Prote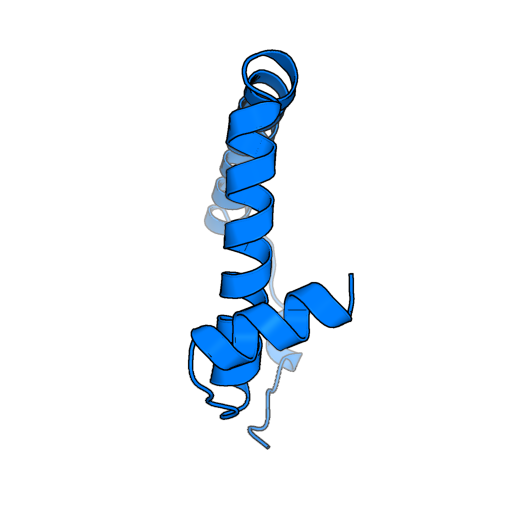in AF-A0A3D0NTK6-F1 (afdb_monomer_lite)

pLDDT: mean 88.87, std 6.72, range [55.25, 97.94]

Structure (mmCIF, N/CA/C/O backbone):
data_AF-A0A3D0NTK6-F1
#
_entry.id   AF-A0A3D0NTK6-F1
#
loop_
_atom_site.group_PDB
_atom_site.id
_atom_site.type_symbol
_atom_site.label_atom_id
_atom_site.label_alt_id
_atom_site.label_comp_id
_atom_site.label_asym_id
_atom_site.label_entity_id
_atom_site.label_seq_id
_atom_site.pdbx_PDB_ins_code
_atom_site.Cartn_x
_atom_site.Cartn_y
_atom_site.Cartn_z
_atom_site.occupancy
_atom_site.B_iso_or_equiv
_atom_site.auth_seq_id
_atom_site.auth_comp_id
_atom_site.auth_asym_id
_atom_site.auth_atom_id
_atom_site.pdbx_PDB_model_num
ATOM 1 N N . MET A 1 1 ? -5.164 -4.964 -24.479 1.00 68.00 1 MET A N 1
ATOM 2 C CA . MET A 1 1 ? -4.479 -5.003 -23.169 1.00 68.00 1 MET A CA 1
ATOM 3 C C . MET A 1 1 ? -3.085 -4.433 -23.370 1.00 68.00 1 MET A C 1
ATOM 5 O O . MET A 1 1 ? -2.476 -4.759 -24.383 1.00 68.00 1 MET A O 1
ATOM 9 N N . ARG A 1 2 ? -2.622 -3.515 -22.514 1.00 72.75 2 ARG A N 1
ATOM 10 C CA . ARG A 1 2 ? -1.283 -2.921 -22.660 1.00 72.75 2 ARG A CA 1
ATOM 11 C C . ARG A 1 2 ? -0.241 -4.030 -22.476 1.00 72.75 2 ARG A C 1
ATOM 13 O O . ARG A 1 2 ? -0.391 -4.841 -21.567 1.00 72.75 2 ARG A O 1
ATOM 20 N N . GLN A 1 3 ? 0.751 -4.104 -23.356 1.00 80.88 3 GLN A N 1
ATOM 21 C CA . GLN A 1 3 ? 1.798 -5.117 -23.262 1.00 80.88 3 GLN A CA 1
ATOM 22 C C . GLN A 1 3 ? 2.867 -4.603 -22.294 1.00 80.88 3 GLN A C 1
ATOM 24 O O . GLN A 1 3 ? 3.397 -3.510 -22.489 1.00 80.88 3 GLN A O 1
ATOM 29 N N . PHE A 1 4 ? 3.123 -5.351 -21.224 1.00 83.00 4 PHE A N 1
ATOM 30 C CA . PHE A 1 4 ? 4.142 -5.014 -20.236 1.00 83.00 4 PHE A CA 1
ATOM 31 C C . PHE A 1 4 ? 5.322 -5.967 -20.411 1.00 83.00 4 PHE A C 1
ATOM 33 O O . PHE A 1 4 ? 5.162 -7.175 -20.247 1.00 83.00 4 PHE A O 1
ATOM 40 N N . ASP A 1 5 ? 6.485 -5.426 -20.766 1.00 87.25 5 ASP A N 1
ATOM 41 C CA . ASP A 1 5 ? 7.735 -6.180 -20.825 1.00 87.25 5 ASP A CA 1
ATOM 42 C C . ASP A 1 5 ? 8.541 -5.912 -19.553 1.00 87.25 5 ASP A C 1
ATOM 44 O O . ASP A 1 5 ? 8.931 -4.778 -19.280 1.00 87.25 5 ASP A O 1
ATOM 48 N N . TYR A 1 6 ? 8.755 -6.964 -18.768 1.00 89.31 6 TYR A N 1
ATOM 49 C CA . TYR A 1 6 ? 9.496 -6.928 -17.510 1.00 89.31 6 TYR A CA 1
ATOM 50 C C . TYR A 1 6 ? 10.849 -7.641 -17.600 1.00 89.31 6 TYR A C 1
ATOM 52 O O . TYR A 1 6 ? 11.516 -7.787 -16.579 1.00 89.31 6 TYR A O 1
ATOM 60 N N . SER A 1 7 ? 11.265 -8.086 -18.791 1.00 91.62 7 SER A N 1
ATOM 61 C CA . SER A 1 7 ? 12.530 -8.808 -18.995 1.00 91.62 7 SER A CA 1
ATOM 62 C C . SER A 1 7 ? 13.734 -8.046 -18.430 1.00 91.62 7 SER A C 1
ATOM 64 O O . SER A 1 7 ? 14.580 -8.635 -17.765 1.00 91.62 7 SER A O 1
ATOM 66 N N . TYR A 1 8 ? 13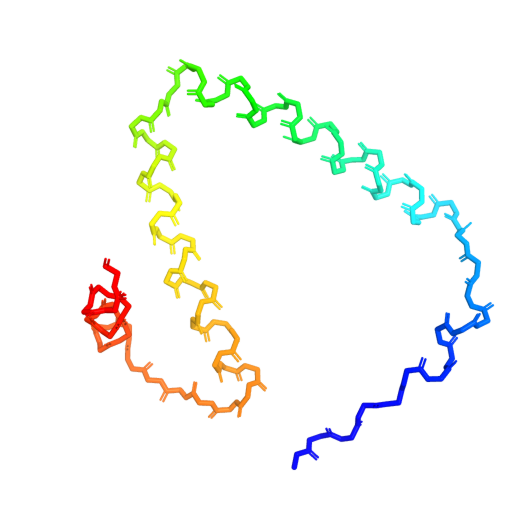.737 -6.718 -18.567 1.00 85.62 8 TYR A N 1
ATOM 67 C CA . TYR A 1 8 ? 14.778 -5.825 -18.048 1.00 85.62 8 TYR A CA 1
ATOM 68 C C . TYR A 1 8 ? 14.930 -5.826 -16.514 1.00 85.62 8 TYR A C 1
ATOM 70 O O . TYR A 1 8 ? 15.933 -5.337 -15.995 1.00 85.62 8 TYR A O 1
ATOM 78 N N . LEU A 1 9 ? 13.938 -6.323 -15.763 1.00 88.44 9 LEU A N 1
ATOM 79 C CA . LEU A 1 9 ? 14.025 -6.425 -14.304 1.00 88.44 9 LEU A CA 1
ATOM 80 C C . LEU A 1 9 ? 14.913 -7.588 -13.852 1.00 88.44 9 LEU A C 1
ATOM 82 O O . LEU A 1 9 ? 15.384 -7.557 -12.719 1.00 88.44 9 LEU A O 1
ATOM 86 N N . ALA A 1 10 ? 15.155 -8.587 -14.705 1.00 87.75 10 ALA A N 1
ATOM 87 C CA . ALA A 1 10 ? 16.011 -9.724 -14.367 1.00 87.75 10 ALA A CA 1
ATOM 88 C C . ALA A 1 10 ? 17.469 -9.300 -14.121 1.00 87.75 10 ALA A C 1
ATOM 90 O O . ALA A 1 10 ? 18.142 -9.868 -13.265 1.00 87.75 10 ALA A O 1
ATOM 91 N N . ASP A 1 11 ? 17.918 -8.254 -14.817 1.00 88.25 11 ASP A N 1
ATOM 92 C CA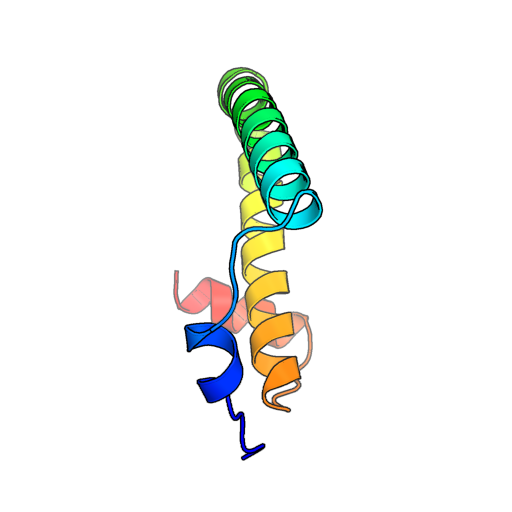 . ASP A 1 11 ? 19.292 -7.752 -14.748 1.00 88.25 11 ASP A CA 1
ATOM 93 C C . ASP A 1 11 ? 19.458 -6.593 -13.743 1.00 88.25 11 ASP A C 1
ATOM 95 O O . ASP A 1 11 ? 20.553 -6.053 -13.568 1.00 88.25 11 ASP A O 1
ATOM 99 N N . ARG A 1 12 ? 18.376 -6.177 -13.067 1.00 86.00 12 ARG A N 1
ATOM 100 C CA . ARG A 1 12 ? 18.402 -5.089 -12.077 1.00 86.00 12 ARG A CA 1
ATOM 101 C C . ARG A 1 12 ? 19.029 -5.561 -10.765 1.00 86.00 12 ARG A C 1
ATOM 103 O O . ARG A 1 12 ? 18.530 -6.473 -10.109 1.00 86.00 12 ARG A O 1
ATOM 110 N N . THR A 1 13 ? 20.059 -4.851 -10.317 1.00 88.44 13 THR A N 1
ATOM 111 C CA . THR A 1 13 ? 20.588 -4.961 -8.952 1.00 88.44 13 THR A CA 1
ATOM 112 C C . THR A 1 13 ? 19.899 -3.972 -8.012 1.00 88.44 13 THR A C 1
ATOM 114 O O . THR A 1 13 ? 19.191 -3.057 -8.441 1.00 88.44 13 THR A O 1
ATOM 117 N N . TRP A 1 14 ? 20.069 -4.173 -6.704 1.00 89.69 14 TRP A N 1
ATOM 118 C CA . TRP A 1 14 ? 19.534 -3.261 -5.696 1.00 89.69 14 TRP A CA 1
ATOM 119 C C . TRP A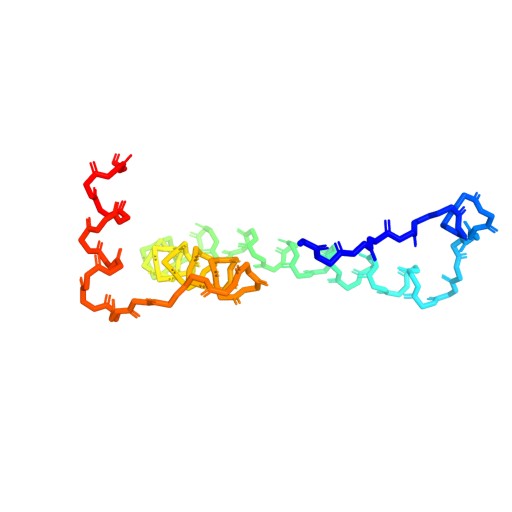 1 14 ? 20.460 -2.056 -5.575 1.00 89.69 14 TRP A C 1
ATOM 121 O O . TRP A 1 14 ? 21.559 -2.158 -5.032 1.00 89.69 14 TRP A O 1
ATOM 131 N N . ASP A 1 15 ? 20.017 -0.924 -6.104 1.00 90.62 15 ASP A N 1
ATOM 132 C CA . ASP A 1 15 ? 20.707 0.348 -5.941 1.00 90.62 15 ASP A CA 1
ATOM 133 C C . ASP A 1 15 ? 20.424 0.973 -4.560 1.00 90.62 15 ASP A C 1
ATOM 135 O O . ASP A 1 15 ? 19.573 0.526 -3.783 1.00 90.62 15 ASP A O 1
ATOM 139 N N . ASN A 1 16 ? 21.161 2.036 -4.239 1.00 94.19 16 ASN A N 1
ATOM 140 C CA . ASN A 1 16 ? 21.008 2.746 -2.969 1.00 94.19 16 ASN A CA 1
ATOM 141 C C . ASN A 1 16 ? 19.596 3.329 -2.776 1.00 94.19 16 ASN A C 1
ATOM 143 O O . ASN A 1 16 ? 19.159 3.496 -1.634 1.00 94.19 16 ASN A O 1
ATOM 147 N N . GLU A 1 17 ? 18.868 3.630 -3.856 1.00 94.12 17 GLU A N 1
ATOM 148 C CA . GLU A 1 17 ? 17.494 4.130 -3.764 1.00 94.12 17 GLU A CA 1
ATOM 149 C C . GLU A 1 17 ? 16.546 3.025 -3.302 1.00 94.12 17 GLU A C 1
ATOM 151 O O . GLU A 1 17 ? 15.771 3.239 -2.368 1.00 94.12 17 GLU A O 1
ATOM 156 N N . ILE A 1 18 ? 16.661 1.822 -3.871 1.00 93.50 18 ILE A N 1
ATOM 157 C CA . ILE A 1 18 ? 15.904 0.638 -3.446 1.00 93.50 18 ILE A CA 1
ATOM 158 C C . ILE A 1 18 ? 16.154 0.353 -1.961 1.00 93.50 18 ILE A C 1
ATOM 160 O O . ILE A 1 18 ? 15.199 0.183 -1.199 1.00 93.50 18 ILE A O 1
ATOM 164 N N . ILE A 1 19 ? 17.413 0.378 -1.513 1.00 95.69 19 ILE A N 1
ATOM 165 C CA . ILE A 1 19 ? 17.756 0.182 -0.093 1.00 95.69 19 ILE A CA 1
ATOM 166 C C . ILE A 1 19 ? 17.148 1.279 0.798 1.00 95.69 19 ILE A C 1
ATOM 168 O O . ILE A 1 19 ? 16.618 0.994 1.879 1.00 95.69 19 ILE A O 1
ATOM 172 N N . SER A 1 20 ? 17.171 2.533 0.343 1.00 97.12 20 SER A N 1
ATOM 173 C CA . SER A 1 20 ? 16.547 3.661 1.046 1.00 97.12 20 SER A CA 1
ATOM 174 C C . SER A 1 20 ? 15.032 3.479 1.175 1.00 97.12 20 SER A C 1
ATOM 176 O O . SER A 1 20 ? 14.467 3.690 2.253 1.00 97.12 20 SER A O 1
ATOM 178 N N . TYR A 1 21 ? 14.362 3.017 0.115 1.00 97.12 21 TYR A N 1
ATOM 179 C CA . TYR A 1 21 ? 12.931 2.720 0.153 1.00 97.12 21 TYR A CA 1
ATOM 180 C C . TYR A 1 21 ? 12.602 1.576 1.108 1.00 97.12 21 TYR A C 1
ATOM 182 O O . TYR A 1 21 ? 11.685 1.724 1.915 1.00 97.12 21 TYR A O 1
ATOM 190 N N . ILE A 1 22 ? 13.363 0.479 1.081 1.00 96.31 22 ILE A N 1
ATOM 191 C CA . ILE A 1 22 ? 13.197 -0.633 2.028 1.00 96.31 22 ILE A CA 1
ATOM 192 C C . ILE A 1 22 ? 13.302 -0.119 3.470 1.00 96.31 22 ILE A C 1
ATOM 194 O O . ILE A 1 22 ? 12.426 -0.400 4.291 1.00 96.31 22 ILE A O 1
ATOM 198 N N . SER A 1 23 ? 14.316 0.697 3.765 1.00 97.31 23 SER A N 1
ATOM 199 C CA . SER A 1 23 ? 14.527 1.267 5.103 1.00 97.31 23 SER A CA 1
ATOM 200 C C . SER A 1 23 ? 13.336 2.118 5.557 1.00 97.31 23 SER A C 1
ATOM 202 O O . SER A 1 23 ? 12.817 1.927 6.658 1.00 97.31 23 SER A O 1
ATOM 204 N N . LYS A 1 24 ? 12.828 2.996 4.681 1.00 97.94 24 LYS A N 1
ATOM 205 C CA . LYS A 1 24 ? 11.636 3.814 4.960 1.00 97.94 24 LYS A CA 1
ATOM 206 C C . LYS A 1 24 ? 10.392 2.956 5.183 1.00 97.94 24 LYS A C 1
ATOM 208 O O . LYS A 1 24 ? 9.629 3.217 6.109 1.00 97.94 24 LYS A O 1
ATOM 213 N N . ILE A 1 25 ? 10.185 1.920 4.367 1.00 97.75 25 ILE A N 1
ATOM 214 C CA . ILE A 1 25 ? 9.052 0.996 4.523 1.00 97.75 25 ILE A CA 1
ATOM 215 C C . ILE A 1 25 ? 9.101 0.328 5.901 1.00 97.75 25 ILE A C 1
ATOM 217 O O . ILE A 1 25 ? 8.075 0.257 6.576 1.00 97.75 25 ILE A O 1
ATOM 221 N N . HIS A 1 26 ? 10.276 -0.124 6.346 1.00 96.75 26 HIS A N 1
ATOM 222 C CA . HIS A 1 26 ? 10.440 -0.704 7.679 1.00 96.75 26 HIS A CA 1
ATOM 223 C C . HIS A 1 26 ? 10.152 0.301 8.802 1.00 96.75 26 HIS A C 1
ATOM 225 O O . HIS A 1 26 ? 9.441 -0.039 9.749 1.00 96.75 26 HIS A O 1
ATOM 231 N N . GLU A 1 27 ? 10.626 1.542 8.682 1.00 96.81 27 GLU A N 1
ATOM 232 C CA . GLU A 1 27 ? 10.338 2.602 9.654 1.00 96.81 27 GLU A CA 1
ATOM 233 C C . GLU A 1 27 ? 8.826 2.868 9.780 1.00 96.81 27 GLU A C 1
ATOM 235 O O . GLU A 1 27 ? 8.279 2.914 10.887 1.00 96.81 27 GLU A O 1
ATOM 240 N N . TYR A 1 28 ? 8.124 2.998 8.649 1.00 96.00 28 TYR A N 1
ATOM 241 C CA . TYR A 1 28 ? 6.678 3.226 8.646 1.00 96.00 28 TYR A CA 1
ATOM 242 C C . TYR A 1 28 ? 5.890 2.021 9.162 1.00 96.00 28 TYR A C 1
ATOM 244 O O . TYR A 1 28 ? 4.904 2.220 9.873 1.00 96.00 28 TYR A O 1
ATOM 252 N N . LYS A 1 29 ? 6.333 0.787 8.884 1.00 94.06 29 LYS A N 1
ATOM 253 C CA . LYS A 1 29 ? 5.739 -0.422 9.478 1.00 94.06 29 LYS A CA 1
ATOM 254 C C . LYS A 1 29 ? 5.847 -0.411 11.004 1.00 94.06 29 LYS A C 1
ATOM 256 O O . LYS A 1 29 ? 4.848 -0.638 11.679 1.00 94.06 29 LYS A O 1
ATOM 261 N N . GLY A 1 30 ? 7.011 -0.055 11.551 1.00 93.06 30 GLY A N 1
ATOM 262 C CA . GLY A 1 30 ? 7.185 0.083 13.001 1.00 93.06 30 GLY A CA 1
ATOM 263 C C . GLY A 1 30 ? 6.256 1.142 13.611 1.00 93.06 30 GLY A C 1
ATOM 264 O O . GLY A 1 30 ? 5.623 0.911 14.640 1.00 93.06 30 GLY A O 1
ATOM 265 N N . LYS A 1 31 ? 6.087 2.290 12.941 1.00 92.00 31 LYS A N 1
ATOM 266 C CA . LYS A 1 31 ? 5.117 3.323 13.356 1.00 92.00 31 LYS A CA 1
ATOM 267 C C . LYS A 1 31 ? 3.668 2.824 13.284 1.00 92.00 31 LYS A C 1
ATOM 269 O O . LYS A 1 31 ? 2.869 3.140 14.163 1.00 92.00 31 LYS A O 1
ATOM 274 N N . GLN A 1 32 ? 3.322 2.030 12.271 1.00 91.38 32 GLN A N 1
ATOM 275 C CA . GLN A 1 32 ? 1.988 1.445 12.124 1.00 91.38 32 GLN A CA 1
ATOM 276 C C . GLN A 1 32 ? 1.639 0.497 13.281 1.00 91.38 32 GLN A C 1
ATOM 278 O O . GLN A 1 32 ? 0.516 0.547 13.783 1.00 91.38 32 GLN A O 1
ATOM 283 N N . GLU A 1 33 ? 2.588 -0.318 13.749 1.00 90.88 33 GLU A N 1
ATOM 284 C CA . GLU A 1 33 ? 2.381 -1.193 14.913 1.00 90.88 33 GLU A CA 1
ATOM 285 C C . GLU A 1 33 ? 2.002 -0.416 16.179 1.00 90.88 33 GLU A C 1
ATOM 287 O O . GLU A 1 33 ? 1.174 -0.876 16.970 1.00 90.88 33 GLU A O 1
ATOM 292 N N . LEU A 1 34 ? 2.541 0.793 16.354 1.00 89.88 34 LEU A N 1
ATOM 293 C CA . LEU A 1 34 ? 2.161 1.665 17.461 1.00 89.88 34 LEU A CA 1
ATOM 294 C C . LEU A 1 34 ? 0.696 2.114 17.350 1.00 89.88 34 LEU A C 1
ATOM 296 O O . LEU A 1 34 ? -0.040 2.065 18.338 1.00 89.88 34 LEU A O 1
ATOM 300 N N . TYR A 1 35 ? 0.251 2.508 16.154 1.00 87.38 35 TYR A N 1
ATOM 301 C CA . TYR A 1 35 ? -1.135 2.924 15.921 1.00 87.38 35 TYR A CA 1
ATOM 302 C C . TYR A 1 35 ? -2.133 1.777 16.087 1.00 87.38 35 TYR A C 1
ATOM 304 O O . TYR A 1 35 ? -3.214 2.007 16.627 1.00 87.38 35 TYR A O 1
ATOM 312 N N . LEU A 1 36 ? -1.758 0.549 15.713 1.00 87.19 36 LEU A N 1
ATOM 313 C CA . LEU A 1 36 ? -2.566 -0.651 15.967 1.00 87.19 36 LEU A CA 1
ATOM 314 C C . LEU A 1 36 ? -2.873 -0.830 17.460 1.00 87.19 36 LEU A C 1
ATOM 316 O O . LEU A 1 36 ? -3.973 -1.249 17.811 1.00 87.19 36 LEU A O 1
ATOM 320 N N . ARG A 1 37 ? -1.926 -0.480 18.339 1.00 88.38 37 ARG A N 1
ATOM 321 C CA . ARG A 1 37 ? -2.100 -0.574 19.796 1.00 88.38 37 ARG A CA 1
ATOM 322 C C . ARG A 1 37 ? -2.828 0.632 20.387 1.00 88.38 37 ARG A C 1
ATOM 324 O O . ARG A 1 37 ? -3.647 0.462 21.281 1.00 88.38 37 ARG A O 1
ATOM 331 N N . GLN A 1 38 ? -2.512 1.843 19.925 1.00 91.56 38 GLN A N 1
ATOM 332 C CA . GLN A 1 38 ? -2.998 3.082 20.545 1.00 91.56 38 GLN A CA 1
ATOM 333 C C . GLN A 1 38 ? -4.354 3.564 20.013 1.00 91.56 38 GLN A C 1
ATOM 335 O O . GLN A 1 38 ? -5.097 4.195 20.759 1.00 91.56 38 GLN A O 1
ATOM 340 N N . LYS A 1 39 ? -4.660 3.325 18.731 1.00 91.75 39 LYS A N 1
ATOM 341 C CA . LYS A 1 39 ? -5.849 3.863 18.039 1.00 91.75 39 LYS A CA 1
ATOM 342 C C . LYS A 1 39 ? -6.487 2.833 17.094 1.00 91.75 39 LYS A C 1
ATOM 344 O O . LYS A 1 39 ? -6.573 3.067 15.885 1.00 91.75 39 LYS A O 1
ATOM 349 N N . PRO A 1 40 ? -6.918 1.668 17.611 1.00 89.44 40 PRO A N 1
ATOM 350 C CA . PRO A 1 40 ? -7.408 0.574 16.773 1.00 89.44 40 PRO A CA 1
ATOM 351 C C . PRO A 1 40 ? -8.692 0.929 16.007 1.00 89.44 40 PRO A C 1
ATOM 353 O O . PRO A 1 40 ? -8.866 0.499 14.869 1.00 89.44 40 PRO A O 1
ATOM 356 N N . VAL A 1 41 ? -9.586 1.734 16.590 1.00 92.88 41 VAL A N 1
ATOM 357 C CA . VAL A 1 41 ? -10.883 2.074 15.977 1.00 92.88 41 VAL A CA 1
ATOM 358 C C . VAL A 1 41 ? -10.704 3.015 14.786 1.00 92.88 41 VAL A C 1
ATOM 360 O O . VAL A 1 41 ? -11.223 2.751 13.700 1.00 92.88 41 VAL A O 1
ATOM 363 N N . GLU A 1 42 ? -9.943 4.097 14.956 1.00 91.62 42 GLU A N 1
ATOM 364 C CA . GLU A 1 42 ? -9.641 5.035 13.876 1.00 91.62 42 GLU A CA 1
ATOM 365 C C . GLU A 1 42 ? -8.858 4.353 12.757 1.00 91.62 42 GLU A C 1
ATOM 367 O O . GLU A 1 42 ? -9.156 4.568 11.581 1.00 91.62 42 GLU A O 1
ATOM 372 N N . LEU A 1 43 ? -7.900 3.491 13.112 1.00 91.12 43 LEU A N 1
ATOM 373 C CA . LEU A 1 43 ? -7.126 2.741 12.134 1.00 91.12 43 LEU A CA 1
ATOM 374 C C . LEU A 1 43 ? -8.008 1.791 11.315 1.00 91.12 43 LEU A C 1
ATOM 376 O O . LEU A 1 43 ? -7.902 1.783 10.091 1.00 91.12 43 LEU A O 1
ATOM 380 N N . ASN A 1 44 ? -8.925 1.056 11.950 1.00 90.62 44 ASN A N 1
ATOM 381 C CA . ASN A 1 44 ? -9.874 0.199 11.235 1.00 90.62 44 ASN A CA 1
ATOM 382 C C . ASN A 1 44 ? -10.737 1.001 10.253 1.00 90.62 44 ASN A C 1
ATOM 384 O O . ASN A 1 44 ? -10.917 0.592 9.108 1.00 90.62 44 ASN A O 1
ATOM 388 N N . ARG A 1 45 ? -11.206 2.191 10.648 1.00 91.75 45 ARG A N 1
ATOM 389 C CA . ARG A 1 45 ? -11.969 3.063 9.743 1.00 91.75 45 ARG A CA 1
ATOM 390 C C . ARG A 1 45 ? -11.146 3.508 8.531 1.00 91.75 45 ARG A C 1
ATOM 392 O O . ARG A 1 45 ? -11.677 3.560 7.423 1.00 91.75 45 ARG A O 1
ATOM 399 N N . LEU A 1 46 ? -9.866 3.825 8.727 1.00 92.81 46 LEU A N 1
ATOM 400 C CA . LEU A 1 46 ? -8.957 4.176 7.631 1.00 92.81 46 LEU A CA 1
ATOM 401 C C . LEU A 1 46 ? -8.696 2.985 6.702 1.00 92.81 46 LEU A C 1
ATOM 403 O O . LEU A 1 46 ? -8.663 3.169 5.487 1.00 92.81 46 LEU A O 1
ATOM 407 N N . ILE A 1 47 ? -8.567 1.774 7.251 1.00 91.00 47 ILE A N 1
ATOM 408 C CA . ILE A 1 47 ? -8.391 0.540 6.473 1.00 91.00 47 ILE A CA 1
ATOM 409 C C . ILE A 1 47 ? -9.588 0.304 5.546 1.00 91.00 47 ILE A C 1
ATOM 411 O O . ILE A 1 47 ? -9.391 0.033 4.362 1.00 91.00 47 ILE A O 1
ATOM 415 N N . GLU A 1 48 ? -10.819 0.462 6.036 1.00 91.06 48 GLU A N 1
ATOM 416 C CA . GLU A 1 48 ? -12.016 0.281 5.202 1.00 91.06 48 GLU A CA 1
ATOM 417 C C . GLU A 1 48 ? -12.078 1.284 4.043 1.00 91.06 48 GLU A C 1
ATOM 419 O O . GLU A 1 48 ? -12.383 0.921 2.906 1.00 91.06 48 GLU A O 1
ATOM 424 N N . ILE A 1 49 ? -11.701 2.541 4.289 1.00 91.50 49 ILE A N 1
ATOM 425 C CA . ILE A 1 49 ? -11.604 3.550 3.226 1.00 91.50 49 ILE A CA 1
ATOM 426 C C . ILE A 1 49 ? -10.519 3.159 2.210 1.00 91.50 49 ILE A C 1
ATOM 428 O O . ILE A 1 49 ? -10.758 3.220 1.000 1.00 91.50 49 ILE A O 1
ATOM 432 N N . ALA A 1 50 ? -9.351 2.723 2.689 1.00 92.38 50 ALA A N 1
ATOM 433 C CA . ALA A 1 50 ? -8.224 2.346 1.844 1.00 92.38 50 ALA A CA 1
ATOM 434 C C . ALA A 1 50 ? -8.542 1.144 0.937 1.00 92.38 50 ALA A C 1
ATOM 436 O O . ALA A 1 50 ? -8.149 1.149 -0.227 1.00 92.38 50 ALA A O 1
ATOM 437 N N . LYS A 1 51 ? -9.302 0.146 1.412 1.00 90.75 51 LYS A N 1
ATOM 438 C CA . LYS A 1 51 ? -9.749 -1.002 0.594 1.00 90.75 51 LYS A CA 1
ATOM 439 C C . LYS A 1 51 ? -10.581 -0.567 -0.613 1.00 90.75 51 LYS A C 1
ATOM 441 O O . LYS A 1 51 ? -10.350 -1.025 -1.736 1.00 90.75 51 LYS A O 1
ATOM 446 N N . ILE A 1 52 ? -11.529 0.343 -0.390 1.00 90.50 52 ILE A N 1
ATOM 447 C CA . ILE A 1 52 ? -12.409 0.865 -1.443 1.00 90.50 52 ILE A CA 1
ATOM 448 C C . ILE A 1 52 ? -11.585 1.662 -2.456 1.00 90.50 52 ILE A C 1
ATOM 450 O O . ILE A 1 52 ? -11.687 1.422 -3.657 1.00 90.50 52 ILE A O 1
ATOM 454 N N . GLN A 1 53 ? -10.718 2.556 -1.973 1.00 90.94 53 GLN A N 1
ATOM 455 C CA . GLN A 1 53 ? -9.837 3.360 -2.824 1.00 90.94 53 GLN A CA 1
ATOM 456 C C . GLN A 1 53 ? -8.855 2.502 -3.629 1.00 90.94 53 GLN A C 1
ATOM 458 O O . GLN A 1 53 ? -8.643 2.763 -4.810 1.00 90.94 53 GLN A O 1
ATOM 463 N N . SER A 1 54 ? -8.287 1.458 -3.021 1.00 92.06 54 SER A N 1
ATOM 464 C CA . SER A 1 54 ? -7.381 0.534 -3.707 1.00 92.06 54 SER A CA 1
ATOM 465 C C . SER A 1 54 ? -8.097 -0.210 -4.830 1.00 92.06 54 SER A C 1
ATOM 467 O O . SER A 1 54 ? -7.558 -0.320 -5.927 1.00 92.06 54 SER A O 1
ATOM 469 N N . THR A 1 55 ? -9.323 -0.677 -4.581 1.00 91.56 55 THR A N 1
ATOM 470 C CA . THR A 1 55 ? -10.136 -1.361 -5.597 1.00 91.56 55 THR A CA 1
ATOM 471 C C . THR A 1 55 ? -10.495 -0.409 -6.739 1.00 91.56 55 THR A C 1
ATOM 473 O O . THR A 1 55 ? -10.400 -0.776 -7.909 1.00 91.56 55 THR A O 1
ATOM 476 N N . GLU A 1 56 ? -10.859 0.837 -6.417 1.00 91.88 56 GLU A N 1
ATOM 477 C CA . GLU A 1 56 ? -11.113 1.876 -7.419 1.00 91.88 56 GLU A CA 1
ATOM 478 C C . GLU A 1 56 ? -9.891 2.118 -8.308 1.00 91.88 56 GLU A C 1
ATOM 480 O O . GLU A 1 56 ? -10.013 2.186 -9.531 1.00 91.88 56 GLU A O 1
ATOM 485 N N . ALA A 1 57 ? -8.718 2.264 -7.690 1.00 90.56 57 ALA A N 1
ATOM 486 C CA . ALA A 1 57 ? -7.476 2.567 -8.381 1.00 90.56 57 ALA A CA 1
ATOM 487 C C . ALA A 1 57 ? -7.061 1.426 -9.318 1.00 90.56 57 ALA A C 1
ATOM 489 O O . ALA A 1 57 ? -6.742 1.691 -10.476 1.00 90.56 57 ALA A O 1
ATOM 490 N N . SER A 1 58 ? -7.129 0.171 -8.860 1.00 89.94 58 SER A N 1
ATOM 491 C CA . SER A 1 58 ? -6.841 -1.002 -9.695 1.00 89.94 58 SER A CA 1
ATOM 492 C C . SER A 1 58 ? -7.786 -1.092 -10.893 1.00 89.94 58 SER A C 1
ATOM 494 O O . SER A 1 58 ? -7.327 -1.163 -12.030 1.00 89.94 58 SER A O 1
ATOM 496 N N . ASN A 1 59 ? -9.096 -0.970 -10.666 1.00 89.25 59 ASN A N 1
ATOM 497 C CA . ASN A 1 59 ? -10.085 -0.987 -11.746 1.00 89.25 59 ASN A CA 1
ATOM 498 C C . ASN A 1 59 ? -9.833 0.140 -12.757 1.00 89.25 59 ASN A C 1
ATOM 500 O O . ASN A 1 59 ? -9.902 -0.068 -13.966 1.00 89.25 59 ASN A O 1
ATOM 504 N N . ARG A 1 60 ? -9.462 1.330 -12.274 1.00 89.62 60 ARG A N 1
ATOM 505 C CA . ARG A 1 60 ? -9.129 2.475 -13.126 1.00 89.62 60 ARG A CA 1
ATOM 506 C C . ARG A 1 60 ? -7.876 2.236 -13.970 1.00 89.62 60 ARG A C 1
ATOM 508 O O . ARG A 1 60 ? -7.862 2.662 -15.123 1.00 89.62 60 ARG A O 1
ATOM 515 N N . ILE A 1 61 ? -6.856 1.556 -13.438 1.00 87.50 61 ILE A N 1
ATOM 516 C CA . ILE A 1 61 ? -5.662 1.143 -14.204 1.00 87.50 61 ILE A CA 1
ATOM 517 C C . ILE A 1 61 ? -6.063 0.229 -15.372 1.00 87.50 61 ILE A C 1
ATOM 519 O O . ILE A 1 61 ? -5.488 0.321 -16.456 1.00 87.50 61 ILE A O 1
ATOM 523 N N . GLU A 1 62 ? -7.092 -0.593 -15.176 1.00 84.94 62 GLU A N 1
ATOM 524 C CA . GLU A 1 62 ? -7.661 -1.481 -16.194 1.00 84.94 62 GLU A CA 1
ATOM 525 C C . GLU A 1 62 ? -8.700 -0.796 -17.106 1.00 84.94 62 GLU A C 1
ATOM 527 O O . GLU A 1 62 ? -9.219 -1.416 -18.033 1.00 84.94 62 GLU A O 1
ATOM 532 N N . GLY A 1 63 ? -8.991 0.493 -16.889 1.00 85.69 63 GLY A N 1
ATOM 533 C CA . GLY A 1 63 ? -9.978 1.260 -17.658 1.00 85.69 63 GLY A CA 1
ATOM 534 C C . GLY A 1 63 ? -11.434 1.040 -17.230 1.00 85.69 63 GLY A C 1
ATOM 535 O O . GLY A 1 63 ? -12.352 1.520 -17.893 1.00 85.69 6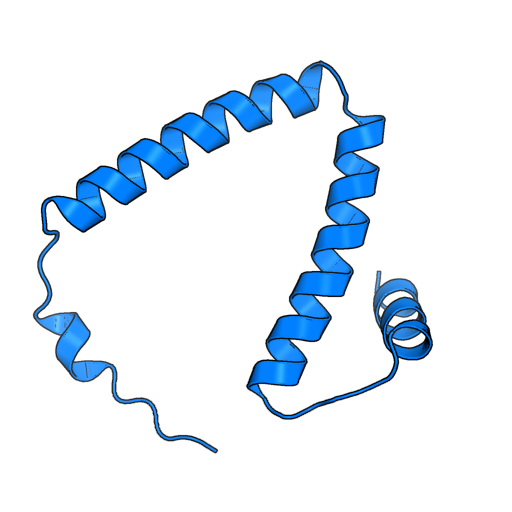3 GLY A O 1
ATOM 536 N N . ILE A 1 64 ? -11.664 0.345 -16.117 1.00 86.31 64 ILE A N 1
ATOM 537 C CA . ILE A 1 64 ? -12.984 0.089 -15.543 1.00 86.31 64 ILE A CA 1
ATOM 538 C C . ILE A 1 64 ? -13.325 1.239 -14.589 1.00 86.31 64 ILE A C 1
ATOM 540 O O . ILE A 1 64 ? -12.759 1.363 -13.503 1.00 86.31 64 ILE A O 1
ATOM 544 N N . ILE A 1 65 ? -14.268 2.094 -14.989 1.00 86.69 65 ILE A N 1
ATOM 545 C CA . ILE A 1 65 ? -14.686 3.268 -14.211 1.00 86.69 65 ILE A CA 1
ATOM 546 C C . ILE A 1 65 ? -16.152 3.115 -13.807 1.00 86.69 65 ILE A C 1
ATOM 548 O O . ILE A 1 65 ? -17.002 2.741 -14.610 1.00 86.69 65 ILE A O 1
ATOM 552 N N . THR A 1 66 ? -16.452 3.424 -12.548 1.00 86.75 66 THR A N 1
ATOM 553 C CA . THR A 1 66 ? -17.813 3.439 -12.002 1.00 86.75 66 THR A CA 1
ATOM 554 C C . THR A 1 66 ? -17.960 4.573 -10.989 1.00 86.75 66 THR A C 1
ATOM 556 O O . THR A 1 66 ? -16.987 5.244 -10.645 1.00 86.75 66 THR A O 1
ATOM 559 N N . THR A 1 67 ? -19.176 4.813 -10.503 1.00 88.38 67 THR A N 1
ATOM 560 C CA . THR A 1 67 ? -19.416 5.823 -9.467 1.00 88.38 67 THR A CA 1
ATOM 561 C C . THR A 1 67 ? -18.955 5.323 -8.098 1.00 88.38 67 THR A C 1
ATOM 563 O O . THR A 1 67 ? -19.059 4.138 -7.775 1.00 88.38 67 THR A O 1
ATOM 566 N N . ASN A 1 68 ? -18.500 6.243 -7.244 1.00 83.88 68 ASN A N 1
ATOM 567 C CA . ASN A 1 68 ? -18.051 5.912 -5.889 1.00 83.88 68 ASN A CA 1
ATOM 568 C C . ASN A 1 68 ? -19.157 5.218 -5.063 1.00 83.88 68 ASN A C 1
ATOM 570 O O . ASN A 1 68 ? -18.879 4.283 -4.318 1.00 83.88 68 ASN A O 1
ATOM 574 N N . ALA A 1 69 ? -20.420 5.625 -5.243 1.00 87.06 69 ALA A N 1
ATOM 575 C CA . ALA A 1 69 ? -21.568 5.006 -4.581 1.00 87.06 69 ALA A CA 1
ATOM 576 C C . ALA A 1 69 ? -21.744 3.529 -4.974 1.00 87.06 69 ALA A C 1
ATOM 578 O O . ALA A 1 69 ? -21.895 2.677 -4.099 1.00 87.06 69 ALA A O 1
ATOM 579 N N . ARG A 1 70 ? -21.659 3.211 -6.274 1.00 86.94 70 ARG A N 1
ATOM 580 C CA . ARG A 1 70 ? -21.767 1.829 -6.759 1.00 86.94 70 ARG A CA 1
ATOM 581 C C . ARG A 1 70 ? -20.570 0.986 -6.329 1.00 86.94 70 ARG A C 1
ATOM 583 O O . ARG A 1 70 ? -20.752 -0.166 -5.952 1.00 86.94 70 ARG A O 1
ATOM 590 N N . LEU A 1 71 ? -19.365 1.556 -6.346 1.00 87.38 71 LEU A N 1
ATOM 591 C CA . LEU A 1 71 ? -18.161 0.859 -5.899 1.00 87.38 71 LEU A CA 1
ATOM 592 C C . LEU A 1 71 ? -18.237 0.478 -4.416 1.00 87.38 71 LEU A C 1
ATOM 594 O O . LEU A 1 71 ? -17.939 -0.659 -4.067 1.00 87.38 71 LEU A O 1
ATOM 598 N N . LYS A 1 72 ? -18.677 1.403 -3.555 1.00 86.50 72 LYS A N 1
ATOM 599 C CA . LYS A 1 72 ? -18.861 1.142 -2.120 1.00 86.50 72 LYS A CA 1
ATOM 600 C C . LYS A 1 72 ? -19.813 -0.024 -1.866 1.00 86.50 72 LYS A C 1
ATOM 602 O O . LYS A 1 72 ? -19.488 -0.882 -1.057 1.00 86.50 72 LYS A O 1
ATOM 607 N N . GLN A 1 73 ? -20.941 -0.072 -2.578 1.00 86.69 73 GLN A N 1
ATOM 608 C CA . GLN A 1 73 ? -21.883 -1.194 -2.499 1.00 86.69 73 GLN A CA 1
ATOM 609 C C . GLN A 1 73 ? -21.220 -2.511 -2.918 1.00 86.69 73 GLN A C 1
ATOM 611 O O . GLN A 1 73 ? -21.246 -3.471 -2.167 1.00 86.69 73 GLN A O 1
ATOM 616 N N . LEU A 1 74 ? -20.546 -2.534 -4.072 1.00 85.94 74 LEU A N 1
ATOM 617 C CA . LEU A 1 74 ? -19.903 -3.746 -4.592 1.00 85.94 74 LEU A CA 1
ATOM 618 C C . LEU A 1 74 ? -18.798 -4.298 -3.681 1.00 85.94 74 LEU A C 1
ATOM 620 O O . LEU A 1 74 ? -18.611 -5.511 -3.621 1.00 85.94 74 LEU A O 1
ATOM 624 N N . VAL A 1 75 ? -18.040 -3.422 -3.015 1.00 85.19 75 VAL A N 1
ATOM 625 C CA . VAL A 1 75 ? -16.996 -3.827 -2.061 1.00 85.19 75 VAL A CA 1
ATOM 626 C C . VAL A 1 75 ? -17.621 -4.328 -0.755 1.00 85.19 75 VAL A C 1
ATOM 628 O O . VAL A 1 75 ? -17.156 -5.331 -0.217 1.00 85.19 75 VAL A O 1
ATOM 631 N N . ALA A 1 76 ? -18.688 -3.678 -0.279 1.00 83.62 76 ALA A N 1
ATOM 632 C CA . ALA A 1 76 ? -19.416 -4.101 0.916 1.00 83.62 76 ALA A CA 1
ATOM 633 C C . ALA A 1 76 ? -20.128 -5.451 0.726 1.00 83.62 76 ALA A C 1
ATOM 635 O O . ALA A 1 76 ? -20.044 -6.294 1.603 1.00 83.62 76 ALA A O 1
ATOM 636 N N . ASP A 1 77 ? -20.754 -5.697 -0.429 1.00 78.75 77 ASP A N 1
ATOM 637 C CA . ASP A 1 77 ? -21.485 -6.946 -0.710 1.00 78.75 77 ASP A CA 1
ATOM 638 C C . ASP A 1 77 ? -20.563 -8.178 -0.840 1.00 78.75 77 ASP A C 1
ATOM 640 O O . ASP A 1 77 ? -21.027 -9.318 -0.804 1.00 78.75 77 ASP A O 1
ATOM 644 N N . LYS A 1 78 ? -19.256 -7.963 -1.045 1.00 68.19 78 LYS A N 1
ATOM 645 C CA . LYS A 1 78 ? -18.242 -9.019 -1.204 1.00 68.19 78 LYS A CA 1
ATOM 646 C C . LYS A 1 78 ? -17.470 -9.355 0.076 1.00 68.19 78 LYS A C 1
ATOM 648 O O . LYS A 1 78 ? -16.724 -10.335 0.048 1.00 68.19 78 LYS A O 1
ATOM 653 N N . THR A 1 79 ? -17.584 -8.537 1.122 1.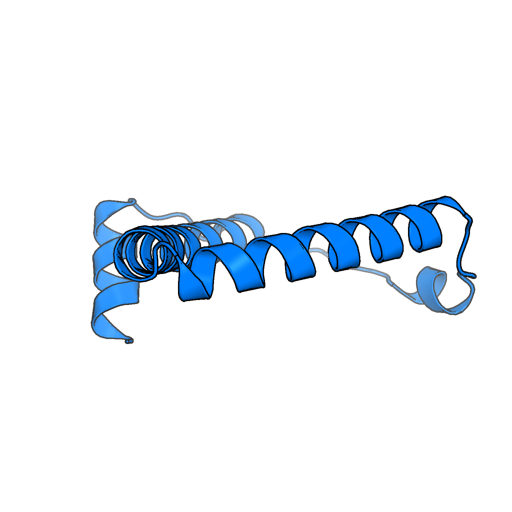00 55.25 79 THR A N 1
ATOM 654 C CA . THR A 1 79 ? -16.821 -8.666 2.376 1.00 55.25 79 THR A CA 1
ATOM 655 C C . THR A 1 79 ? -17.741 -9.114 3.498 1.00 55.25 79 THR A C 1
ATOM 657 O O . THR A 1 79 ? -17.325 -10.014 4.257 1.00 55.25 79 THR A O 1
#

Radius of gyration: 17.83 Å; chains: 1; bounding box: 43×16×44 Å

Foldseek 3Di:
DDDDDPVVVVPDDQDPVNVVVVVVVVVVVVVVVVCCVPPVPVVVVVVLVVVLVVVQVVCVVVVNHDDSVVSNVVVVVVD

Sequence (79 aa):
MRQFDYSYLADRTWDNEIISYISKIHEYKGKQELYLRQKPVELNRLIEIAKIQSTEASNRIEGIITTNARLKQLVADKT

Secondary structure (DSSP, 8-state):
------GGGTT----HHHHHHHHHHHHHHHHHHHHHHH-HHHHHHHHHHHHHHHHHHHHHHTT----HHHHHHHHHTT-